Protein AF-A0AAW0RSM5-F1 (afdb_monomer_lite)

Secondary structure (DSSP, 8-state):
--HHHHHHHHHHHH---TTTHHHHHHHHHHHHHHHHHTS-SS-SBTTBSS--HHHHHHHHHHHHHHHHHHHHH---SS-PPSSSSSHHHHHHHHHHHHTT-HHHHHHPPPHHHHHHHHHHHHH--S----

pLDDT: mean 81.46, std 11.88, range [41.0, 95.5]

Foldseek 3Di:
DPPQLVVLLLCQLQDPDPVCLVVSLLSNLQVLLVQLVCADPAAQARPHDDHDPVLVVCLQVLVLCCLQCCVRRVQDPVNARPDDDCSRVSSVSNNVCLVVDPVSVVPDDDSVVSNVVSVVSNVPPDDPDD

InterPro domains:
  IPR010987 Glutathione S-transferase, C-terminal-like [PS50405] (1-128)
  IPR036282 Glutathione S-transferase, C-terminal domain superfamily [SSF47616] (5-118)
  IPR050983 Glutathione S-transferase Omega/HSP26 [PTHR43968] (3-122)

Sequence (130 aa):
INTDLLAAFYALLRNTDLARRPDLIARLQAQLGRLAQAADEHGPYFLGPMLSLVDVHLAPFALRLRTILHPRRGWPDPAAPGGGGGSSERWTRWLDALERDPHVKATMSADDLYADTADLLINNPAPVPL

Radius of gyration: 14.59 Å; chains: 1; bounding box: 33×32×39 Å

Organism: NCBI:txid1069075

Structure (mmCIF, N/CA/C/O backbone):
data_AF-A0AAW0RSM5-F1
#
_entry.id   AF-A0AAW0RSM5-F1
#
loop_
_atom_site.group_PDB
_atom_site.id
_atom_site.type_symbol
_atom_site.label_atom_id
_atom_site.label_alt_id
_atom_site.label_comp_id
_atom_site.label_asym_id
_atom_site.label_entity_id
_atom_site.label_seq_id
_atom_site.pdbx_PDB_ins_code
_atom_site.Cartn_x
_atom_site.Cartn_y
_atom_site.Cartn_z
_atom_site.occupancy
_atom_site.B_iso_or_equiv
_atom_site.auth_seq_id
_atom_site.auth_comp_id
_atom_site.auth_asym_id
_atom_site.auth_atom_id
_atom_site.pdbx_PDB_model_num
ATOM 1 N N . ILE A 1 1 ? -6.491 -11.655 -0.778 1.00 59.94 1 ILE A N 1
ATOM 2 C CA . ILE A 1 1 ? -5.718 -10.444 -1.168 1.00 59.94 1 ILE A CA 1
ATOM 3 C C . ILE A 1 1 ? -6.016 -10.146 -2.637 1.00 59.94 1 ILE A C 1
ATOM 5 O O . ILE A 1 1 ? -6.174 -11.097 -3.391 1.00 59.94 1 ILE A O 1
ATOM 9 N N . ASN A 1 2 ? -6.149 -8.876 -3.038 1.00 72.00 2 ASN A N 1
ATOM 10 C CA . ASN A 1 2 ? -6.436 -8.491 -4.429 1.00 72.00 2 ASN A CA 1
ATOM 11 C C . ASN A 1 2 ? -5.287 -8.936 -5.361 1.00 72.00 2 ASN A C 1
ATOM 13 O O . ASN A 1 2 ? -4.179 -8.401 -5.289 1.00 72.00 2 ASN A O 1
ATOM 17 N N . THR A 1 3 ? -5.551 -9.931 -6.212 1.00 77.69 3 THR A N 1
ATOM 18 C CA . THR A 1 3 ? -4.551 -10.565 -7.086 1.00 77.69 3 THR A CA 1
ATOM 19 C C . THR A 1 3 ? -4.041 -9.631 -8.177 1.00 77.69 3 THR A C 1
ATOM 21 O O . THR A 1 3 ? -2.863 -9.691 -8.520 1.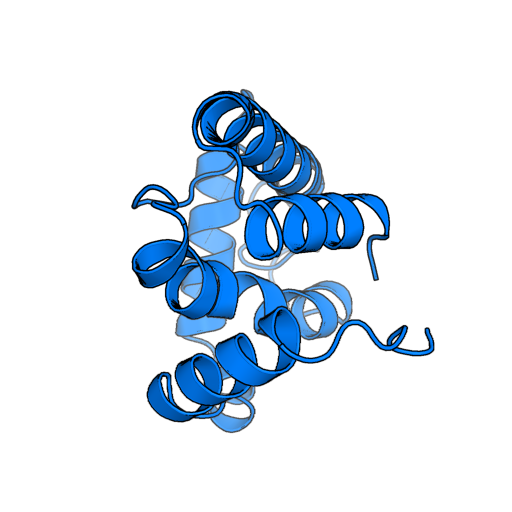00 77.69 3 THR A O 1
ATOM 24 N N . ASP A 1 4 ? -4.882 -8.725 -8.679 1.00 84.62 4 ASP A N 1
ATOM 25 C CA . ASP A 1 4 ? -4.503 -7.764 -9.721 1.00 84.62 4 ASP A CA 1
ATOM 26 C C . ASP A 1 4 ? -3.545 -6.700 -9.188 1.00 84.62 4 ASP A C 1
ATOM 28 O O . ASP A 1 4 ? -2.574 -6.335 -9.858 1.00 84.62 4 ASP A O 1
ATOM 32 N N . LEU A 1 5 ? -3.801 -6.221 -7.967 1.00 84.25 5 LEU A N 1
ATOM 33 C CA . LEU A 1 5 ? -2.930 -5.274 -7.278 1.00 84.25 5 LEU A CA 1
ATOM 34 C C . LEU A 1 5 ? -1.556 -5.895 -7.010 1.00 84.25 5 LEU A C 1
ATOM 36 O O . LEU A 1 5 ? -0.529 -5.277 -7.292 1.00 84.25 5 LEU A O 1
ATOM 40 N N . LEU A 1 6 ? -1.542 -7.139 -6.525 1.00 83.12 6 LEU A N 1
ATOM 41 C CA . LEU A 1 6 ? -0.313 -7.877 -6.254 1.00 83.12 6 LEU A CA 1
ATOM 42 C C . LEU A 1 6 ? 0.481 -8.153 -7.541 1.00 83.12 6 LEU A C 1
ATOM 44 O O . LEU A 1 6 ? 1.696 -7.959 -7.576 1.00 83.12 6 LEU A O 1
ATOM 48 N N . ALA A 1 7 ? -0.201 -8.541 -8.621 1.00 87.12 7 ALA A N 1
ATOM 49 C CA . ALA A 1 7 ? 0.422 -8.747 -9.924 1.00 87.12 7 ALA A CA 1
ATOM 50 C C . ALA A 1 7 ? 1.026 -7.448 -10.483 1.00 87.12 7 ALA A C 1
ATOM 52 O O . ALA A 1 7 ? 2.154 -7.461 -10.975 1.00 87.12 7 ALA A O 1
ATOM 53 N N . ALA A 1 8 ? 0.313 -6.320 -10.381 1.00 88.94 8 ALA A N 1
ATOM 54 C CA . ALA A 1 8 ? 0.826 -5.015 -10.801 1.00 88.94 8 ALA A CA 1
ATOM 55 C C . ALA A 1 8 ? 2.050 -4.586 -9.974 1.00 88.94 8 ALA A C 1
ATOM 57 O O . ALA A 1 8 ? 3.032 -4.098 -10.536 1.00 88.94 8 ALA A O 1
ATOM 58 N N . PHE A 1 9 ? 2.024 -4.830 -8.662 1.00 87.38 9 PHE A N 1
ATOM 59 C CA . PHE A 1 9 ? 3.144 -4.556 -7.767 1.00 87.38 9 PHE A CA 1
ATOM 60 C C . PHE A 1 9 ? 4.395 -5.350 -8.141 1.00 87.38 9 PHE A C 1
ATOM 62 O O . PHE A 1 9 ? 5.447 -4.755 -8.375 1.00 87.38 9 PHE A O 1
ATOM 69 N N . TYR A 1 10 ? 4.296 -6.678 -8.254 1.00 86.12 10 TYR A N 1
ATOM 70 C CA . TYR A 1 10 ? 5.456 -7.501 -8.603 1.00 86.12 10 TYR A CA 1
ATOM 71 C C . TYR A 1 10 ? 5.965 -7.222 -10.015 1.00 86.12 10 TYR A C 1
ATOM 73 O O . TYR A 1 10 ? 7.177 -7.256 -10.232 1.00 86.12 10 TYR A O 1
ATOM 81 N N . ALA A 1 11 ? 5.071 -6.904 -10.957 1.00 89.25 11 ALA A N 1
ATOM 82 C CA . ALA A 1 11 ? 5.467 -6.498 -12.298 1.00 89.25 11 ALA A CA 1
ATOM 83 C C . ALA A 1 11 ? 6.349 -5.241 -12.260 1.00 89.25 11 ALA A C 1
ATOM 85 O O . ALA A 1 11 ? 7.401 -5.233 -12.891 1.00 89.25 11 ALA A O 1
ATOM 86 N N . LEU A 1 12 ? 5.980 -4.215 -11.483 1.00 89.12 12 LEU A N 1
ATOM 87 C CA . LEU A 1 12 ? 6.803 -3.012 -11.319 1.00 89.12 12 LEU A CA 1
ATOM 88 C C . LEU A 1 12 ? 8.092 -3.287 -10.528 1.00 89.12 12 LEU A C 1
ATOM 90 O O . LEU A 1 12 ? 9.169 -2.839 -10.925 1.00 89.12 12 LEU A O 1
ATOM 94 N N . LEU A 1 13 ? 8.003 -4.041 -9.430 1.00 86.56 13 LEU A N 1
ATOM 95 C CA . LEU A 1 13 ? 9.141 -4.348 -8.560 1.00 86.56 13 LEU A CA 1
ATOM 96 C C . LEU A 1 13 ? 10.247 -5.104 -9.311 1.00 86.56 13 LEU A C 1
ATOM 98 O O . LEU A 1 13 ? 11.428 -4.779 -9.179 1.00 86.56 13 LEU A O 1
ATOM 102 N N . ARG A 1 14 ? 9.879 -6.089 -10.134 1.00 86.06 14 ARG A N 1
ATOM 103 C CA . ARG A 1 14 ? 10.828 -6.951 -10.859 1.00 86.06 14 ARG A CA 1
ATOM 104 C C . ARG A 1 14 ? 11.246 -6.399 -12.224 1.00 86.06 14 ARG A C 1
ATOM 106 O O . ARG A 1 14 ? 12.119 -6.972 -12.866 1.00 86.06 14 ARG A O 1
ATOM 113 N N . ASN A 1 15 ? 10.654 -5.294 -12.674 1.00 87.12 15 ASN A N 1
ATOM 114 C CA . ASN A 1 15 ? 10.963 -4.720 -13.977 1.00 87.12 15 ASN A CA 1
ATOM 115 C C . ASN A 1 15 ? 12.361 -4.079 -14.024 1.00 87.12 15 ASN A C 1
ATOM 117 O O . ASN A 1 15 ? 12.674 -3.181 -13.238 1.00 87.12 15 ASN A O 1
ATOM 121 N N . THR A 1 16 ? 13.163 -4.495 -15.003 1.00 85.25 16 THR A N 1
ATOM 122 C CA . THR A 1 16 ? 14.479 -3.923 -15.330 1.00 85.25 16 THR A CA 1
ATOM 123 C C . THR A 1 16 ? 14.440 -3.012 -16.561 1.00 85.25 16 THR A C 1
ATOM 125 O O . THR A 1 16 ? 15.351 -2.210 -16.750 1.00 85.25 16 THR A O 1
ATOM 128 N N . ASP A 1 17 ? 13.375 -3.079 -17.366 1.00 88.94 17 ASP A N 1
ATOM 129 C CA . ASP A 1 17 ? 13.219 -2.306 -18.598 1.00 88.94 17 ASP A CA 1
ATOM 130 C C . ASP A 1 17 ? 12.711 -0.883 -18.306 1.00 88.94 17 ASP A C 1
ATOM 132 O O . ASP A 1 17 ? 11.572 -0.673 -17.873 1.00 88.94 17 ASP A O 1
ATOM 136 N N . LEU A 1 18 ? 13.562 0.117 -18.545 1.00 86.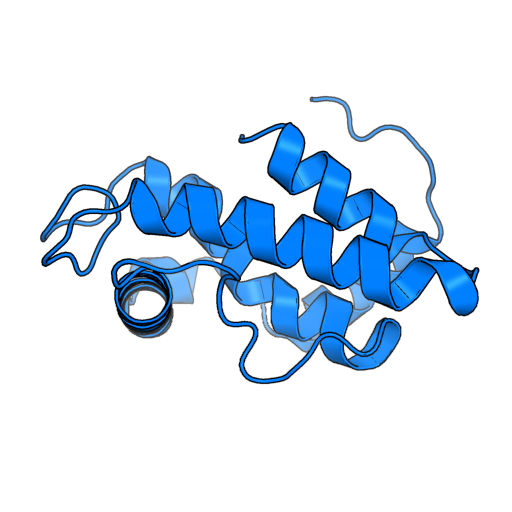94 18 LEU A N 1
ATOM 137 C CA . LEU A 1 18 ? 13.237 1.528 -18.326 1.00 86.94 18 LEU A CA 1
ATOM 138 C C . LEU A 1 18 ? 12.084 2.019 -19.204 1.00 86.94 18 LEU A C 1
ATOM 140 O O . LEU A 1 18 ? 11.295 2.838 -18.735 1.00 86.94 18 LEU A O 1
ATOM 144 N N . ALA A 1 19 ? 11.948 1.504 -20.428 1.00 90.75 19 ALA A N 1
ATOM 145 C CA . ALA A 1 19 ? 10.911 1.942 -21.359 1.00 90.75 19 ALA A CA 1
ATOM 146 C C . ALA A 1 19 ? 9.511 1.527 -20.888 1.00 90.75 19 ALA A C 1
ATOM 148 O O . ALA A 1 19 ? 8.551 2.269 -21.062 1.00 90.75 19 ALA A O 1
ATOM 149 N N . ARG A 1 20 ? 9.400 0.369 -20.224 1.00 90.56 20 ARG A N 1
ATOM 150 C CA . ARG A 1 20 ? 8.128 -0.169 -19.705 1.00 90.56 20 ARG A CA 1
ATOM 151 C C . ARG A 1 20 ? 7.743 0.367 -18.329 1.00 90.56 20 ARG A C 1
ATOM 153 O O . ARG A 1 20 ? 6.627 0.139 -17.863 1.00 90.56 20 ARG A O 1
ATOM 160 N N . ARG A 1 21 ? 8.664 1.043 -17.639 1.00 88.69 21 ARG A N 1
ATOM 161 C CA . ARG A 1 21 ? 8.463 1.511 -16.262 1.00 88.69 21 ARG A CA 1
ATOM 162 C C . ARG A 1 21 ? 7.274 2.476 -16.115 1.00 88.69 21 ARG A C 1
ATOM 164 O O . ARG A 1 21 ? 6.495 2.240 -15.192 1.00 88.69 21 ARG A O 1
ATOM 171 N N . PRO A 1 22 ? 7.083 3.499 -16.974 1.00 89.94 22 PRO A N 1
ATOM 172 C CA . PRO A 1 22 ? 5.947 4.417 -16.849 1.00 89.94 22 PRO A CA 1
ATOM 173 C C . PRO A 1 22 ? 4.596 3.696 -16.926 1.00 89.94 22 PRO A C 1
ATOM 175 O O . PRO A 1 22 ? 3.729 3.929 -16.087 1.00 89.94 22 PRO A O 1
ATOM 178 N N . ASP A 1 23 ? 4.452 2.745 -17.852 1.00 91.75 23 ASP A N 1
ATOM 179 C CA . ASP A 1 23 ? 3.218 1.968 -18.018 1.00 91.75 23 ASP A CA 1
ATOM 180 C C . ASP A 1 23 ? 2.919 1.086 -16.800 1.00 91.75 23 ASP A C 1
ATOM 182 O O . ASP A 1 23 ? 1.770 0.944 -16.378 1.00 91.75 23 ASP A O 1
ATOM 186 N N . LEU A 1 24 ? 3.955 0.492 -16.200 1.00 91.62 24 LEU A N 1
ATOM 187 C CA . LEU A 1 24 ? 3.815 -0.321 -14.991 1.00 91.62 24 LEU A CA 1
ATOM 188 C C . LEU A 1 24 ? 3.448 0.524 -13.767 1.00 91.62 24 LEU A C 1
ATOM 190 O O . LEU A 1 24 ? 2.633 0.083 -12.953 1.00 91.62 24 LEU A O 1
ATOM 194 N N . ILE A 1 25 ? 3.999 1.738 -13.660 1.00 89.50 25 ILE A N 1
ATOM 195 C CA . ILE A 1 25 ? 3.600 2.712 -12.638 1.00 89.50 25 ILE A CA 1
ATOM 196 C C . ILE A 1 25 ? 2.124 3.072 -12.820 1.00 89.50 25 ILE A C 1
ATOM 198 O O . ILE A 1 25 ? 1.345 2.914 -11.879 1.00 89.50 25 ILE A O 1
ATOM 202 N N . ALA A 1 26 ? 1.717 3.454 -14.034 1.00 89.81 26 ALA A N 1
ATOM 203 C CA . ALA A 1 26 ? 0.334 3.807 -14.344 1.00 89.81 26 ALA A CA 1
ATOM 204 C C . ALA A 1 26 ? -0.635 2.647 -14.059 1.00 89.81 26 ALA A C 1
ATOM 206 O O . ALA A 1 26 ? -1.705 2.844 -13.480 1.00 89.81 26 ALA A O 1
ATOM 207 N N . ARG A 1 27 ? -0.243 1.409 -14.391 1.00 90.81 27 ARG A N 1
ATOM 208 C CA . ARG A 1 27 ? -1.027 0.207 -14.082 1.00 90.81 27 ARG A CA 1
ATOM 209 C C . ARG A 1 27 ? -1.217 0.029 -12.579 1.00 90.81 27 ARG A C 1
ATOM 211 O O . ARG A 1 27 ? -2.338 -0.251 -12.156 1.00 90.81 27 ARG A O 1
ATOM 218 N N . LEU A 1 28 ? -0.158 0.168 -11.780 1.00 89.62 28 LEU A N 1
ATOM 219 C CA . LEU A 1 28 ? -0.253 0.043 -10.324 1.00 89.62 28 LEU A CA 1
ATOM 220 C C . LEU A 1 28 ? -1.107 1.171 -9.730 1.00 89.62 28 LEU A C 1
ATOM 222 O O . LEU A 1 28 ? -2.002 0.893 -8.936 1.00 89.62 28 LEU A O 1
ATOM 226 N N . GLN A 1 29 ? -0.918 2.413 -10.181 1.00 89.38 29 GLN A N 1
ATOM 227 C CA . GLN A 1 29 ? -1.747 3.553 -9.779 1.00 89.38 29 GLN A CA 1
ATOM 228 C C . GLN A 1 29 ? -3.230 3.332 -10.096 1.00 89.38 29 GLN A C 1
ATOM 230 O O . GLN A 1 29 ? -4.074 3.636 -9.258 1.00 89.38 29 GLN A O 1
ATOM 235 N N . ALA A 1 30 ? -3.562 2.752 -11.252 1.00 89.69 30 ALA A N 1
ATOM 236 C CA . ALA A 1 30 ? -4.940 2.409 -11.596 1.00 89.69 30 ALA A CA 1
ATOM 237 C C . ALA A 1 30 ? -5.518 1.312 -10.683 1.00 89.69 30 ALA A C 1
ATOM 239 O O . ALA A 1 30 ? -6.681 1.395 -10.291 1.00 89.69 30 ALA A O 1
ATOM 240 N N . GLN A 1 31 ? -4.725 0.300 -10.297 1.00 89.19 31 GLN A N 1
ATOM 241 C CA . GLN A 1 31 ? -5.167 -0.709 -9.320 1.00 89.19 31 GLN A CA 1
ATOM 242 C C . GLN A 1 31 ? -5.470 -0.088 -7.957 1.00 89.19 31 GLN A C 1
ATOM 244 O O . GLN A 1 31 ? -6.512 -0.382 -7.370 1.00 89.19 31 GLN A O 1
ATOM 249 N N . LEU A 1 32 ? -4.589 0.795 -7.483 1.00 87.75 32 LEU A N 1
ATOM 250 C CA . LEU A 1 32 ? -4.803 1.561 -6.256 1.00 87.75 32 LEU A CA 1
ATOM 251 C C . LEU A 1 32 ? -6.032 2.467 -6.378 1.00 87.75 32 LEU A C 1
ATOM 253 O O . LEU A 1 32 ? -6.796 2.581 -5.428 1.00 87.75 32 LEU A O 1
ATOM 257 N N . GLY A 1 33 ? -6.272 3.044 -7.560 1.00 88.50 33 GLY A N 1
ATOM 258 C CA . GLY A 1 33 ? -7.456 3.847 -7.868 1.00 88.50 33 GLY A CA 1
ATOM 259 C C . GLY A 1 33 ? -8.747 3.079 -7.665 1.00 88.50 33 GLY A C 1
ATOM 260 O O . GLY A 1 33 ? -9.618 3.516 -6.919 1.00 88.50 33 GLY A O 1
ATOM 261 N N . ARG A 1 34 ? -8.843 1.890 -8.268 1.00 88.94 34 ARG A N 1
ATOM 262 C CA . ARG A 1 34 ? -10.007 1.005 -8.111 1.00 88.94 34 ARG A CA 1
ATOM 263 C C . ARG A 1 34 ? -10.219 0.595 -6.658 1.00 88.94 34 ARG A C 1
ATOM 265 O O . ARG A 1 34 ? -11.352 0.561 -6.192 1.00 88.94 34 ARG A O 1
ATOM 272 N N . LEU A 1 35 ? -9.130 0.313 -5.944 1.00 87.81 35 LEU A N 1
ATOM 273 C CA . LEU A 1 35 ? -9.184 -0.019 -4.526 1.00 87.81 35 LEU A CA 1
ATOM 274 C C . LEU A 1 35 ? -9.701 1.164 -3.691 1.00 87.81 35 LEU A C 1
ATOM 276 O O . LEU A 1 35 ? -10.598 0.987 -2.878 1.00 87.81 35 LEU A O 1
ATOM 280 N N . ALA A 1 36 ? -9.187 2.370 -3.929 1.00 89.19 36 ALA A N 1
ATOM 281 C CA . ALA A 1 36 ? -9.586 3.576 -3.211 1.00 89.19 36 ALA A CA 1
ATOM 282 C C . ALA A 1 36 ? -11.020 4.028 -3.536 1.00 89.19 36 ALA A C 1
ATOM 284 O O . ALA A 1 36 ? -11.711 4.547 -2.666 1.00 89.19 36 ALA A O 1
ATOM 285 N N . GLN A 1 37 ? -11.496 3.814 -4.766 1.00 89.56 37 GLN A N 1
ATOM 286 C CA . GLN A 1 37 ? -12.897 4.066 -5.128 1.00 89.56 37 GLN A CA 1
ATOM 287 C C . GLN A 1 37 ? -13.868 3.122 -4.411 1.00 89.56 37 GLN A C 1
ATOM 289 O O . GLN A 1 37 ? -15.001 3.513 -4.143 1.00 89.56 37 GLN A O 1
ATOM 294 N N . ALA A 1 38 ? -13.431 1.899 -4.102 1.00 89.25 38 ALA A N 1
ATOM 295 C CA . ALA A 1 38 ? -14.223 0.935 -3.346 1.00 89.25 38 ALA A CA 1
ATOM 296 C 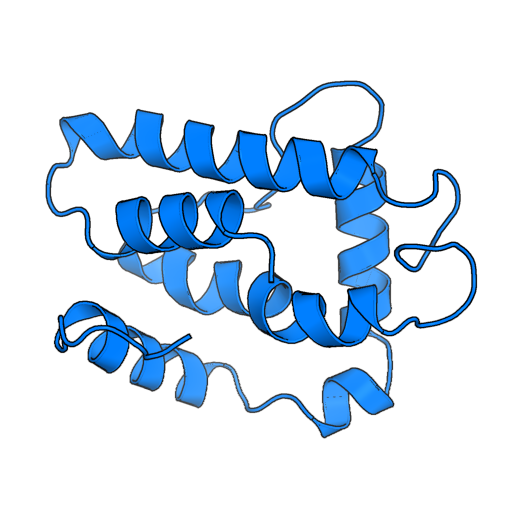C . ALA A 1 38 ? -14.262 1.230 -1.835 1.00 89.25 38 ALA A C 1
ATOM 298 O O . ALA A 1 38 ? -15.096 0.653 -1.141 1.00 89.25 38 ALA A O 1
ATOM 299 N N . ALA A 1 39 ? -13.381 2.102 -1.334 1.00 90.38 39 ALA A N 1
ATOM 300 C CA . ALA A 1 39 ? -13.413 2.549 0.052 1.00 90.38 39 ALA A CA 1
ATOM 301 C C . ALA A 1 39 ? -14.578 3.520 0.295 1.00 90.38 39 ALA A C 1
ATOM 303 O O . ALA A 1 39 ? -14.996 4.256 -0.612 1.00 90.38 39 ALA A O 1
ATOM 304 N N . ASP A 1 40 ? -15.059 3.531 1.540 1.00 93.06 40 ASP A N 1
ATOM 305 C CA . ASP A 1 40 ? -16.109 4.436 1.995 1.00 93.06 40 ASP A CA 1
ATOM 306 C C . ASP A 1 40 ? -15.788 5.899 1.655 1.00 93.06 40 ASP A C 1
ATOM 308 O O . ASP A 1 40 ? -14.651 6.369 1.754 1.00 93.06 40 ASP A O 1
ATOM 312 N N . GLU A 1 41 ? -16.814 6.629 1.228 1.00 92.00 41 GLU A N 1
ATOM 313 C CA . GLU A 1 41 ? -16.669 8.012 0.785 1.00 92.00 41 GLU A CA 1
ATOM 314 C C . GLU A 1 41 ? -16.228 8.956 1.911 1.00 92.00 41 GLU A C 1
ATOM 316 O O . GLU A 1 41 ? -15.469 9.899 1.665 1.00 92.00 41 GLU A O 1
ATOM 321 N N . HIS A 1 42 ? -16.643 8.675 3.146 1.00 91.69 42 HIS A N 1
ATOM 322 C CA . HIS A 1 42 ? -16.366 9.484 4.330 1.00 91.69 42 HIS A CA 1
ATOM 323 C C . HIS A 1 42 ? -15.255 8.863 5.191 1.00 91.69 42 HIS A C 1
ATOM 325 O O . HIS A 1 42 ? -14.430 9.590 5.749 1.00 91.69 42 HIS A O 1
ATOM 331 N N . GLY A 1 43 ? -15.133 7.537 5.198 1.00 90.94 43 GLY A N 1
ATOM 332 C CA . GLY A 1 43 ? -14.067 6.802 5.869 1.00 90.94 43 GLY A CA 1
ATOM 333 C C . GLY A 1 43 ? -14.041 7.043 7.391 1.00 90.94 43 GLY A C 1
ATOM 334 O O . GLY A 1 43 ? -15.095 7.230 8.002 1.00 90.94 43 GLY A O 1
ATOM 335 N N . PR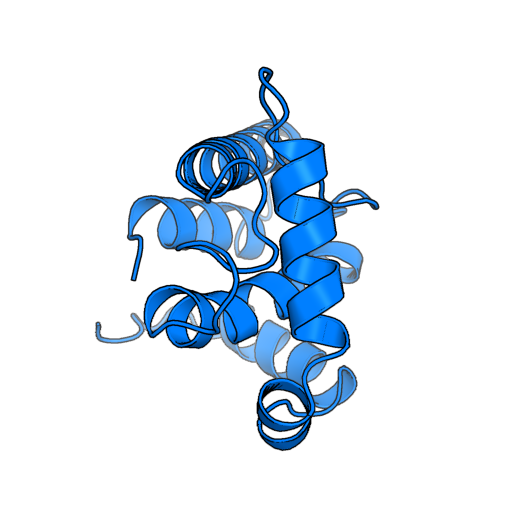O A 1 44 ? -12.858 7.021 8.033 1.00 93.75 44 PRO A N 1
ATOM 336 C CA . PRO A 1 44 ? -11.534 7.023 7.416 1.00 93.75 44 PRO A CA 1
ATOM 337 C C . PRO A 1 44 ? -11.013 5.628 7.030 1.00 93.75 44 PRO A C 1
ATOM 339 O O . PRO A 1 44 ? -10.002 5.537 6.343 1.00 93.75 44 PRO A O 1
ATOM 342 N N . TYR A 1 45 ? -11.689 4.554 7.440 1.00 94.69 45 TYR A N 1
ATOM 343 C CA . TYR A 1 45 ? -11.338 3.173 7.108 1.00 94.69 45 TYR A CA 1
ATOM 344 C C . TYR A 1 45 ? -12.147 2.650 5.919 1.00 94.69 45 TYR A C 1
ATOM 346 O O . TYR A 1 45 ? -13.106 3.279 5.469 1.00 94.69 45 TYR A O 1
ATOM 354 N N . PHE A 1 46 ? -11.765 1.484 5.397 1.00 92.50 46 PHE A N 1
ATOM 355 C CA . PHE A 1 46 ? -12.285 0.966 4.131 1.00 92.50 46 PHE A CA 1
ATOM 356 C C . PHE A 1 46 ? -13.814 0.814 4.103 1.00 92.50 46 PHE A C 1
ATOM 358 O O . PHE A 1 46 ? -14.434 1.039 3.067 1.00 92.50 46 PHE A O 1
ATOM 365 N N . LEU A 1 47 ? -14.417 0.457 5.243 1.00 94.50 47 LEU A N 1
ATOM 366 C CA . LEU A 1 47 ? -15.865 0.272 5.413 1.00 94.50 47 LEU A CA 1
ATOM 367 C C . LEU A 1 47 ? -16.515 1.369 6.283 1.00 94.50 47 LEU A C 1
ATOM 369 O O . LEU A 1 47 ? -17.589 1.151 6.841 1.00 94.50 47 LEU A O 1
ATOM 373 N N . GLY A 1 48 ? -15.860 2.527 6.433 1.00 94.00 48 GLY A N 1
ATOM 374 C CA . GLY A 1 48 ? -16.382 3.682 7.167 1.00 94.00 48 GLY A CA 1
ATOM 375 C C . GLY A 1 48 ? -15.584 4.001 8.440 1.00 94.00 48 GLY A C 1
ATOM 376 O O . GLY A 1 48 ? -14.357 4.080 8.384 1.00 94.00 48 GLY A O 1
ATOM 377 N N . PRO A 1 49 ? -16.232 4.222 9.599 1.00 95.50 49 PRO A N 1
ATOM 378 C CA . PRO A 1 49 ? -15.578 4.835 10.757 1.00 95.50 49 PRO A CA 1
ATOM 379 C C . PRO A 1 49 ? -14.685 3.890 11.573 1.00 95.50 49 PRO A C 1
ATOM 381 O O . PRO A 1 49 ? -13.902 4.359 12.398 1.00 95.50 49 PRO A O 1
ATOM 384 N N . MET A 1 50 ? -14.797 2.572 11.383 1.00 94.06 50 MET A N 1
ATOM 385 C CA . MET A 1 50 ? -14.101 1.567 12.194 1.00 94.06 50 MET A CA 1
ATOM 386 C C . MET A 1 50 ? -13.123 0.736 11.367 1.00 94.06 50 MET A C 1
ATOM 388 O O . MET A 1 50 ? -13.429 0.361 10.236 1.00 94.06 50 MET A O 1
ATOM 392 N N . LEU A 1 51 ? -11.979 0.401 11.974 1.00 92.44 51 LEU A N 1
ATOM 393 C CA . LEU A 1 51 ? -11.001 -0.510 11.391 1.00 92.44 51 LEU A CA 1
ATOM 394 C C . LEU A 1 51 ? -11.668 -1.861 11.104 1.00 92.44 51 LEU A C 1
ATOM 396 O O . LEU A 1 51 ? -12.303 -2.456 11.977 1.00 92.44 51 LEU A O 1
ATOM 400 N N . SER A 1 52 ? -11.510 -2.350 9.881 1.00 93.31 52 SER A N 1
ATOM 401 C CA . SER A 1 52 ? -12.084 -3.604 9.411 1.00 93.31 52 SER A CA 1
ATOM 402 C C . SER A 1 52 ? -11.000 -4.597 8.998 1.00 93.31 52 SER A C 1
ATOM 404 O O . SER A 1 52 ? -9.820 -4.271 8.863 1.00 93.31 52 SER A O 1
ATOM 406 N N . LEU A 1 53 ? -11.408 -5.838 8.733 1.00 91.12 53 LEU A N 1
ATOM 407 C CA . LEU A 1 53 ? -10.494 -6.868 8.244 1.00 91.12 53 LEU A CA 1
ATOM 408 C C . LEU A 1 53 ? -9.852 -6.487 6.894 1.00 91.12 53 LEU A C 1
ATOM 410 O O . LEU A 1 53 ? -8.717 -6.875 6.617 1.00 91.12 53 LEU A O 1
ATOM 414 N N . VAL A 1 54 ? -10.549 -5.698 6.069 1.00 90.75 54 VAL A N 1
ATOM 415 C CA . VAL A 1 54 ? -10.014 -5.199 4.794 1.00 90.75 54 VAL A CA 1
ATOM 416 C C . VAL A 1 54 ? -8.816 -4.283 5.039 1.00 90.75 54 VAL A C 1
ATOM 418 O O . VAL A 1 54 ? -7.779 -4.447 4.397 1.00 90.75 54 VAL A O 1
ATOM 421 N N . ASP A 1 55 ? -8.924 -3.386 6.021 1.00 91.81 55 ASP A N 1
ATOM 422 C CA . ASP A 1 55 ? -7.836 -2.502 6.437 1.00 91.81 55 ASP A CA 1
ATOM 423 C C . ASP A 1 55 ? -6.636 -3.307 6.931 1.00 91.81 55 ASP A C 1
ATOM 425 O O . ASP A 1 55 ? -5.522 -3.099 6.463 1.00 91.81 55 ASP A O 1
ATOM 429 N N . VAL A 1 56 ? -6.869 -4.291 7.805 1.00 90.12 56 VAL A N 1
ATOM 430 C CA . VAL A 1 56 ? -5.810 -5.141 8.375 1.00 90.12 56 VAL A CA 1
ATOM 431 C C . VAL A 1 56 ? -5.036 -5.895 7.289 1.00 90.12 56 VAL A C 1
ATOM 433 O O . VAL A 1 56 ? -3.812 -5.996 7.359 1.00 90.12 56 VAL A O 1
ATOM 436 N N . HIS A 1 57 ? -5.715 -6.405 6.258 1.00 86.12 57 HIS A N 1
ATOM 437 C CA . HIS A 1 57 ? -5.043 -7.106 5.161 1.00 86.12 57 HIS A CA 1
ATOM 438 C C . HIS A 1 57 ? -4.275 -6.178 4.215 1.00 86.12 57 HIS A C 1
ATOM 440 O O . HIS A 1 57 ? -3.283 -6.605 3.621 1.00 86.12 57 HIS A O 1
ATOM 446 N N . LEU A 1 58 ? -4.736 -4.941 4.031 1.00 86.31 58 LEU A N 1
ATOM 447 C CA . LEU A 1 58 ? -4.174 -4.022 3.041 1.00 86.31 58 LEU A CA 1
ATOM 448 C C . LEU A 1 58 ? -3.135 -3.064 3.625 1.00 86.31 58 LEU A C 1
ATOM 450 O O . LEU A 1 58 ? -2.184 -2.722 2.922 1.00 86.31 58 LEU A O 1
ATOM 454 N N . ALA A 1 59 ? -3.273 -2.661 4.888 1.00 87.50 59 ALA A N 1
ATOM 455 C CA . ALA A 1 59 ? -2.394 -1.700 5.549 1.00 87.50 59 ALA A CA 1
ATOM 456 C C . ALA A 1 59 ? -0.907 -2.073 5.455 1.00 87.50 59 ALA A C 1
ATOM 458 O O . ALA A 1 59 ? -0.114 -1.228 5.031 1.00 87.50 59 ALA A O 1
ATOM 459 N N . PRO A 1 60 ? -0.494 -3.331 5.723 1.00 83.75 60 PRO A N 1
ATOM 460 C CA . PRO A 1 60 ? 0.915 -3.688 5.658 1.00 83.75 60 PRO A CA 1
ATOM 461 C C . PRO A 1 60 ? 1.480 -3.557 4.236 1.00 83.75 60 PRO A C 1
ATOM 463 O O . PRO A 1 60 ? 2.659 -3.267 4.058 1.00 83.75 60 PRO A O 1
ATOM 466 N N . PHE A 1 61 ? 0.662 -3.782 3.207 1.00 81.88 61 PHE A N 1
ATOM 467 C CA . PHE A 1 61 ? 1.072 -3.603 1.816 1.00 81.88 61 PHE A CA 1
ATOM 468 C C . PHE A 1 61 ? 1.134 -2.118 1.445 1.00 81.88 61 PHE A C 1
ATOM 470 O O . PHE A 1 61 ? 2.159 -1.652 0.952 1.00 81.88 61 PHE A O 1
ATOM 477 N N . ALA A 1 62 ? 0.069 -1.366 1.725 1.00 83.69 62 ALA A N 1
ATOM 478 C CA . ALA A 1 62 ? -0.063 0.030 1.329 1.00 83.69 62 ALA A CA 1
ATOM 479 C C . ALA A 1 62 ? 1.001 0.935 1.967 1.00 83.69 62 ALA A C 1
ATOM 481 O O . ALA A 1 62 ? 1.623 1.730 1.264 1.00 83.69 62 ALA A O 1
ATOM 482 N N . LEU A 1 63 ? 1.280 0.748 3.260 1.00 83.94 63 LEU A N 1
ATOM 483 C CA . LEU A 1 63 ? 2.299 1.514 3.985 1.00 83.94 63 LEU A CA 1
ATOM 484 C C . LEU A 1 63 ? 3.722 1.238 3.472 1.00 83.94 63 LEU A C 1
ATOM 486 O O . LEU A 1 63 ? 4.583 2.111 3.533 1.00 83.94 63 LEU A O 1
ATOM 490 N N . ARG A 1 64 ? 3.978 0.043 2.922 1.00 80.50 64 ARG A N 1
ATOM 491 C CA . ARG A 1 64 ? 5.304 -0.356 2.418 1.00 80.50 64 ARG A CA 1
ATOM 492 C C . ARG A 1 64 ? 5.549 0.004 0.962 1.00 80.50 64 ARG A C 1
ATOM 494 O O . ARG A 1 64 ? 6.700 -0.030 0.533 1.00 80.50 64 ARG A O 1
ATOM 501 N N . LEU A 1 65 ? 4.513 0.351 0.195 1.00 79.31 65 LEU A N 1
ATOM 502 C CA . LEU A 1 65 ? 4.670 0.724 -1.216 1.00 79.31 65 LEU A CA 1
ATOM 503 C C . LEU A 1 65 ? 5.715 1.830 -1.388 1.00 79.31 65 LEU A C 1
ATOM 505 O O . LEU A 1 65 ? 6.587 1.705 -2.249 1.00 79.31 65 LEU A O 1
ATOM 509 N N . ARG A 1 66 ? 5.677 2.860 -0.529 1.00 70.75 66 ARG A N 1
ATOM 510 C CA . ARG A 1 66 ? 6.661 3.953 -0.540 1.00 70.75 66 ARG A CA 1
ATOM 511 C C . ARG A 1 66 ? 8.070 3.439 -0.243 1.00 70.75 66 ARG A C 1
ATOM 513 O O . ARG A 1 66 ? 8.974 3.656 -1.042 1.00 70.75 66 ARG A O 1
ATOM 520 N N . THR A 1 67 ? 8.239 2.680 0.837 1.00 71.44 67 THR A N 1
ATOM 521 C CA . THR A 1 67 ? 9.548 2.225 1.324 1.00 71.44 67 THR A CA 1
ATOM 522 C C . THR A 1 67 ? 10.211 1.256 0.339 1.00 71.44 67 THR A C 1
ATOM 524 O O . THR A 1 67 ? 11.423 1.287 0.133 1.00 71.44 67 THR A O 1
ATOM 527 N N . ILE A 1 68 ? 9.414 0.424 -0.336 1.00 77.94 68 ILE A N 1
ATOM 528 C CA . ILE A 1 68 ? 9.909 -0.584 -1.274 1.00 77.94 68 ILE A CA 1
ATOM 529 C C . ILE A 1 68 ? 10.175 0.014 -2.663 1.00 77.94 68 ILE A C 1
ATOM 531 O O . ILE A 1 68 ? 11.232 -0.240 -3.247 1.00 77.94 68 ILE A O 1
ATOM 535 N N . LEU A 1 69 ? 9.232 0.785 -3.218 1.00 78.00 69 LEU A N 1
ATOM 536 C CA . LEU A 1 69 ? 9.271 1.187 -4.627 1.00 78.00 69 LEU A CA 1
ATOM 537 C C . LEU A 1 69 ? 9.914 2.558 -4.869 1.00 78.00 69 LEU A C 1
ATOM 539 O O . LEU A 1 69 ? 10.523 2.730 -5.929 1.00 78.00 69 LEU A O 1
ATOM 543 N N . HIS A 1 70 ? 9.817 3.518 -3.938 1.00 73.44 70 HIS A N 1
ATOM 544 C CA . HIS A 1 70 ? 10.362 4.870 -4.143 1.00 73.44 70 HIS A CA 1
ATOM 545 C C . HIS A 1 70 ? 11.884 4.841 -4.373 1.00 73.44 70 HIS A C 1
ATOM 547 O O . HIS A 1 70 ? 12.322 5.301 -5.430 1.00 73.44 70 HIS A O 1
ATOM 553 N N . PRO A 1 71 ? 12.704 4.190 -3.518 1.00 70.06 71 PRO A N 1
ATOM 554 C CA . PRO A 1 71 ? 14.156 4.167 -3.717 1.00 70.06 71 PRO A CA 1
ATOM 555 C C . PRO A 1 71 ? 14.588 3.331 -4.929 1.00 70.06 71 PRO A C 1
ATOM 557 O O . PRO A 1 71 ? 15.626 3.586 -5.531 1.00 70.06 71 PRO A O 1
ATOM 560 N N . ARG A 1 72 ? 13.809 2.299 -5.285 1.00 71.56 72 ARG A N 1
ATOM 561 C CA . ARG A 1 72 ? 14.250 1.244 -6.214 1.00 71.56 72 ARG A CA 1
ATOM 562 C C . ARG A 1 72 ? 13.701 1.391 -7.628 1.00 71.56 72 ARG A C 1
ATOM 564 O O . ARG A 1 72 ? 14.315 0.890 -8.571 1.00 71.56 72 ARG A O 1
ATOM 571 N N . ARG A 1 73 ? 12.527 2.002 -7.801 1.00 79.69 73 ARG A N 1
ATOM 572 C CA . ARG A 1 73 ? 11.783 2.001 -9.074 1.00 79.69 73 ARG A CA 1
ATOM 573 C C . ARG A 1 73 ? 11.208 3.362 -9.466 1.00 79.69 73 ARG A C 1
ATOM 575 O O . ARG A 1 73 ? 10.477 3.418 -10.449 1.00 79.69 73 ARG A O 1
ATOM 582 N N . GLY A 1 74 ? 11.574 4.444 -8.772 1.00 74.31 74 GLY A N 1
ATOM 583 C CA . GLY A 1 74 ? 11.117 5.798 -9.110 1.00 74.31 74 GLY A CA 1
ATOM 584 C C . GLY A 1 74 ? 9.608 5.964 -8.942 1.00 74.31 74 GLY A C 1
ATOM 585 O O . GLY A 1 74 ? 8.968 6.662 -9.723 1.00 74.31 74 GLY A O 1
ATOM 586 N N . TRP A 1 75 ? 9.037 5.249 -7.971 1.00 80.38 75 TRP A N 1
ATOM 587 C CA . TRP A 1 75 ? 7.634 5.393 -7.611 1.00 80.38 75 TRP A CA 1
ATOM 588 C C . TRP A 1 75 ? 7.376 6.824 -7.120 1.00 80.38 75 TRP A C 1
ATOM 590 O O . TRP A 1 75 ? 8.131 7.283 -6.263 1.00 80.38 75 TRP A O 1
ATOM 600 N N . PRO A 1 76 ? 6.377 7.536 -7.670 1.00 69.94 76 PRO A N 1
ATOM 601 C CA . PRO A 1 76 ? 6.192 8.955 -7.400 1.00 69.94 76 PRO A CA 1
ATOM 602 C C . PRO A 1 76 ? 5.708 9.203 -5.969 1.00 69.94 76 PRO A C 1
ATOM 604 O O . PRO A 1 76 ? 4.915 8.431 -5.428 1.00 69.94 76 PRO A O 1
ATOM 607 N N . ASP A 1 77 ? 6.162 10.311 -5.391 1.00 61.62 77 ASP A N 1
ATOM 608 C CA . ASP A 1 77 ? 5.647 10.878 -4.146 1.00 61.62 77 ASP A CA 1
ATOM 609 C C . ASP A 1 77 ? 4.792 12.126 -4.471 1.00 61.62 77 ASP A C 1
ATOM 611 O O . ASP A 1 77 ? 5.275 12.994 -5.206 1.00 61.62 77 ASP A O 1
ATOM 615 N N . PRO A 1 78 ? 3.533 12.241 -3.997 1.00 59.12 78 PRO A N 1
ATOM 616 C CA . PRO A 1 78 ? 2.748 11.225 -3.302 1.00 59.12 78 PRO A CA 1
ATOM 617 C C . PRO A 1 78 ? 2.304 10.115 -4.254 1.00 59.12 78 PRO A C 1
ATOM 619 O O . PRO A 1 78 ? 1.873 10.360 -5.381 1.00 59.12 78 PRO A O 1
ATOM 622 N N . ALA A 1 79 ? 2.353 8.884 -3.750 1.00 62.31 79 ALA A N 1
ATOM 623 C CA . ALA A 1 79 ? 1.935 7.630 -4.380 1.00 62.31 79 ALA A CA 1
ATOM 624 C C . ALA A 1 79 ? 0.416 7.540 -4.642 1.00 62.31 79 ALA A C 1
ATOM 626 O O . ALA A 1 79 ? -0.197 6.489 -4.440 1.00 62.31 79 ALA A O 1
ATOM 627 N N . ALA A 1 80 ? -0.212 8.659 -4.996 1.00 66.69 80 ALA A N 1
ATOM 628 C CA . ALA A 1 80 ? -1.646 8.798 -5.081 1.00 66.69 80 ALA A CA 1
ATOM 629 C C . ALA A 1 80 ? -2.226 7.800 -6.100 1.00 66.69 80 ALA A C 1
ATOM 631 O O . ALA A 1 80 ? -1.591 7.500 -7.122 1.00 66.69 80 ALA A O 1
ATOM 632 N N . PRO A 1 81 ? -3.441 7.293 -5.846 1.00 74.88 81 PRO A N 1
ATOM 633 C CA . PRO A 1 81 ? -4.166 6.490 -6.808 1.00 74.88 81 PRO A CA 1
ATOM 634 C C . PRO A 1 81 ? -4.348 7.270 -8.108 1.00 74.88 81 PRO A C 1
ATOM 636 O O . PRO A 1 81 ? -4.670 8.458 -8.100 1.00 74.88 81 PRO A O 1
ATOM 639 N N . GLY A 1 82 ? -4.188 6.585 -9.234 1.00 63.22 82 GLY A N 1
ATOM 640 C CA . GLY A 1 82 ? -4.628 7.111 -10.518 1.00 63.22 82 GLY A CA 1
ATOM 641 C C . GLY A 1 82 ? -6.142 6.955 -10.626 1.00 63.22 82 GLY A C 1
ATOM 642 O O . GLY A 1 82 ? -6.668 5.892 -10.308 1.00 63.22 82 GLY A O 1
ATOM 643 N N . GLY A 1 83 ? -6.849 7.986 -11.081 1.00 61.50 83 GLY A N 1
ATOM 644 C CA . GLY A 1 83 ? -8.299 7.926 -11.291 1.00 61.50 83 GLY A CA 1
ATOM 645 C C . GLY A 1 83 ? -9.034 9.174 -10.810 1.00 61.50 83 GLY A C 1
ATOM 646 O O . GLY A 1 83 ? -8.531 9.935 -9.989 1.00 61.50 83 GLY A O 1
ATOM 647 N N . GLY A 1 84 ? -10.224 9.403 -11.368 1.00 64.50 84 GLY A N 1
ATOM 648 C CA . GLY A 1 84 ? -11.129 10.478 -10.953 1.00 64.50 84 GLY A CA 1
ATOM 649 C C . GLY A 1 84 ? -12.069 10.058 -9.816 1.00 64.50 84 GLY A C 1
ATOM 650 O O . GLY A 1 84 ? -12.080 8.902 -9.395 1.00 64.50 84 GLY A O 1
ATOM 651 N N . GLY A 1 85 ? -12.902 10.993 -9.348 1.00 67.38 85 GLY A N 1
ATOM 652 C CA . GLY A 1 85 ? -13.991 10.694 -8.406 1.00 67.38 85 GLY A CA 1
ATOM 653 C C . GLY A 1 85 ? -13.568 10.563 -6.938 1.00 67.38 85 GLY A C 1
ATOM 654 O O . GLY A 1 85 ? -14.037 9.667 -6.246 1.00 67.38 85 GLY A O 1
ATOM 655 N N . GLY A 1 86 ? -12.659 11.419 -6.458 1.00 78.31 86 GLY A N 1
ATOM 656 C CA . GLY A 1 86 ? -12.293 11.493 -5.033 1.00 78.31 86 GLY A CA 1
ATOM 657 C C . GLY A 1 86 ? -11.415 10.346 -4.514 1.00 78.31 86 GLY A C 1
ATOM 658 O O . GLY A 1 86 ? -11.075 10.327 -3.334 1.00 78.31 86 GLY A O 1
ATOM 659 N N . SER A 1 87 ? -10.993 9.415 -5.377 1.00 82.44 87 SER A N 1
ATOM 660 C CA . SER A 1 87 ? -10.155 8.265 -5.008 1.00 82.44 87 SER A CA 1
ATOM 661 C C . SER A 1 87 ? -8.867 8.668 -4.297 1.00 82.44 87 SER A C 1
ATOM 663 O O . SER A 1 87 ? -8.479 8.027 -3.325 1.00 82.44 87 SER A O 1
ATOM 665 N N . SER A 1 88 ? -8.222 9.749 -4.741 1.00 84.75 88 SER A N 1
ATOM 666 C CA . SER A 1 88 ? -6.993 10.235 -4.112 1.00 84.75 88 SER A CA 1
ATOM 667 C C . SER A 1 88 ? -7.220 10.738 -2.693 1.00 84.75 88 SER A C 1
ATOM 669 O O . SER A 1 88 ? -6.417 10.439 -1.819 1.00 84.75 88 SER A O 1
ATOM 671 N N . GLU A 1 89 ? -8.335 11.422 -2.435 1.00 88.06 89 GLU A N 1
ATOM 672 C CA . GLU A 1 89 ? -8.666 11.896 -1.092 1.00 88.06 89 GLU A CA 1
ATOM 673 C C . GLU A 1 89 ? -8.999 10.731 -0.153 1.00 88.06 89 GLU A C 1
ATOM 675 O O . GLU A 1 89 ? -8.476 10.673 0.959 1.00 88.06 89 GLU A O 1
ATOM 680 N N . ARG A 1 90 ? -9.806 9.764 -0.617 1.00 90.94 90 ARG A N 1
ATOM 681 C CA . ARG A 1 90 ? -10.136 8.551 0.152 1.00 90.94 90 ARG A CA 1
ATOM 682 C C . ARG A 1 90 ? -8.880 7.760 0.507 1.00 90.94 90 ARG A C 1
ATOM 684 O O . ARG A 1 90 ? -8.719 7.346 1.649 1.00 90.94 90 ARG A O 1
ATOM 691 N N . TRP A 1 91 ? -7.965 7.601 -0.450 1.00 89.19 91 TRP A N 1
ATOM 692 C CA . TRP A 1 91 ? -6.688 6.924 -0.233 1.00 89.19 91 TRP A CA 1
ATOM 693 C C . TRP A 1 91 ? -5.793 7.649 0.765 1.00 89.19 91 TRP A C 1
ATOM 695 O O . TRP A 1 91 ? -5.271 7.012 1.676 1.00 89.19 91 TRP A O 1
ATOM 705 N N . THR A 1 92 ? -5.630 8.966 0.620 1.00 88.56 92 THR A N 1
ATOM 706 C CA . THR A 1 92 ? -4.836 9.765 1.560 1.00 88.56 92 THR A CA 1
ATOM 707 C C . THR A 1 92 ? -5.420 9.679 2.965 1.00 88.56 92 THR A C 1
ATOM 709 O O . THR A 1 92 ? -4.690 9.350 3.891 1.00 88.56 92 THR A O 1
ATOM 712 N N . ARG A 1 93 ? -6.738 9.862 3.119 1.00 91.69 93 ARG A N 1
ATOM 713 C CA . ARG A 1 93 ? -7.433 9.755 4.412 1.00 91.69 93 ARG A CA 1
ATOM 714 C C . ARG A 1 93 ? -7.255 8.378 5.052 1.00 91.69 93 ARG A C 1
ATOM 716 O O . ARG A 1 93 ? -7.027 8.283 6.255 1.00 91.69 93 ARG A O 1
ATOM 723 N N . TRP A 1 94 ? -7.343 7.326 4.243 1.00 92.56 94 TRP A N 1
ATOM 724 C CA . TRP A 1 94 ? -7.156 5.951 4.686 1.00 92.56 94 TRP A CA 1
ATOM 725 C C . TRP A 1 94 ? -5.725 5.679 5.152 1.00 92.56 94 TRP A C 1
ATOM 727 O O . TRP A 1 94 ? -5.527 5.187 6.262 1.00 92.56 94 TRP A O 1
ATOM 737 N N . LEU A 1 95 ? -4.721 6.065 4.357 1.00 90.19 95 LEU A N 1
ATOM 738 C CA . LEU A 1 95 ? -3.316 5.969 4.761 1.00 90.19 95 LEU A CA 1
ATOM 739 C C . LEU A 1 95 ? -3.047 6.760 6.043 1.00 90.19 95 LEU A C 1
ATOM 741 O O . LEU A 1 95 ? -2.433 6.236 6.967 1.00 90.19 95 LEU A O 1
ATOM 745 N N . ASP A 1 96 ? -3.562 7.983 6.127 1.00 91.00 96 ASP A N 1
ATOM 746 C CA . ASP A 1 96 ? -3.419 8.856 7.287 1.00 91.00 96 ASP A CA 1
ATOM 747 C C . ASP A 1 96 ? -3.990 8.237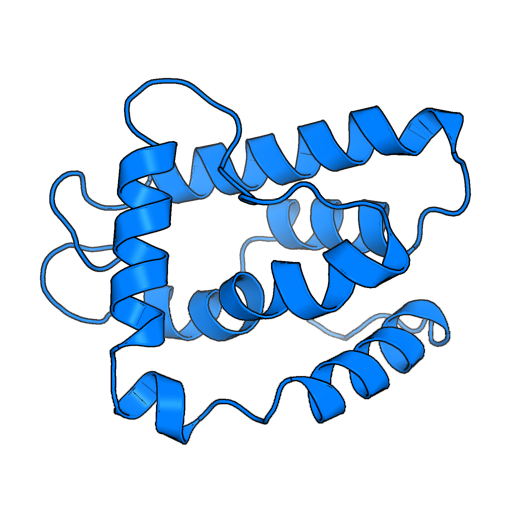 8.569 1.00 91.00 96 ASP A C 1
ATOM 749 O O . ASP A 1 96 ? -3.415 8.409 9.650 1.00 91.00 96 ASP A O 1
ATOM 753 N N . ALA A 1 97 ? -5.120 7.535 8.469 1.00 93.56 97 ALA A N 1
ATOM 754 C CA . ALA A 1 97 ? -5.730 6.847 9.599 1.00 93.56 97 ALA A CA 1
ATOM 755 C C . ALA A 1 97 ? -4.907 5.630 10.023 1.00 93.56 97 ALA A C 1
ATOM 757 O O . ALA A 1 97 ? -4.598 5.486 11.206 1.00 93.56 97 ALA A O 1
ATOM 758 N N . LEU A 1 98 ? -4.462 4.813 9.065 1.00 91.94 98 LEU A N 1
ATOM 759 C CA . LEU A 1 98 ? -3.590 3.667 9.332 1.00 91.94 98 LEU A CA 1
ATOM 760 C C . LEU A 1 98 ? -2.261 4.079 9.974 1.00 91.94 98 LEU A C 1
ATOM 762 O O . LEU A 1 98 ? -1.816 3.455 10.933 1.00 91.94 98 LEU A O 1
ATOM 766 N N . GLU A 1 99 ? -1.642 5.155 9.487 1.00 89.12 99 GLU A N 1
ATOM 767 C CA . GLU A 1 99 ? -0.398 5.697 10.040 1.00 89.12 99 GLU A CA 1
ATOM 768 C C . GLU A 1 99 ? -0.573 6.323 11.424 1.00 89.12 99 GLU A C 1
ATOM 770 O O . GLU A 1 99 ? 0.420 6.600 12.096 1.00 89.12 99 GLU A O 1
ATOM 775 N N . ARG A 1 100 ? -1.804 6.574 11.879 1.00 91.12 100 ARG A N 1
ATOM 776 C CA . ARG A 1 100 ? -2.094 7.109 13.217 1.00 91.12 100 ARG A CA 1
ATOM 777 C C . ARG A 1 100 ? -2.585 6.038 14.187 1.00 91.12 100 ARG A C 1
ATOM 779 O O . ARG A 1 100 ? -2.356 6.210 15.385 1.00 91.12 100 ARG A O 1
ATOM 786 N N . ASP A 1 101 ? -3.160 4.946 13.690 1.00 92.31 101 ASP A N 1
ATOM 787 C CA . ASP A 1 101 ? -3.739 3.874 14.497 1.00 92.31 101 ASP A CA 1
ATOM 788 C C . ASP A 1 101 ? -2.675 3.131 15.346 1.00 92.31 101 ASP A C 1
ATOM 790 O O . ASP A 1 101 ? -1.659 2.658 14.819 1.00 92.31 101 ASP A O 1
ATOM 794 N N . PRO A 1 102 ? -2.866 3.021 16.676 1.00 90.38 102 PRO A N 1
ATOM 795 C CA . PRO A 1 102 ? -1.885 2.406 17.569 1.00 90.38 102 PRO A CA 1
ATOM 796 C C . PRO A 1 102 ? -1.733 0.892 17.361 1.00 90.38 102 PRO A C 1
ATOM 798 O O . PRO A 1 102 ? -0.640 0.365 17.568 1.00 90.38 102 PRO A O 1
ATOM 801 N N . HIS A 1 103 ? -2.784 0.187 16.936 1.00 89.81 103 HIS A N 1
ATOM 802 C CA . HIS A 1 103 ? -2.736 -1.254 16.683 1.00 89.81 103 HIS A CA 1
ATOM 803 C C . HIS A 1 103 ? -1.985 -1.559 15.387 1.00 89.81 103 HIS A C 1
ATOM 805 O O . HIS A 1 103 ? -1.176 -2.490 15.339 1.00 89.81 103 HIS A O 1
ATOM 811 N N . VAL A 1 104 ? -2.188 -0.736 14.355 1.00 88.88 104 VAL A N 1
ATOM 812 C CA . VAL A 1 104 ? -1.417 -0.826 13.108 1.00 88.88 104 VAL A CA 1
ATOM 813 C C . VAL A 1 104 ? 0.059 -0.551 13.389 1.00 88.88 104 VAL A C 1
ATOM 815 O O . VAL A 1 104 ? 0.910 -1.364 13.039 1.00 88.88 104 VAL A O 1
ATOM 818 N N . LYS A 1 105 ? 0.387 0.524 14.115 1.00 87.12 105 LYS A N 1
ATOM 819 C CA . LYS A 1 105 ? 1.781 0.831 14.491 1.00 87.12 105 LYS A CA 1
ATOM 820 C C . LYS A 1 105 ? 2.459 -0.296 15.259 1.00 87.12 105 LYS A C 1
ATOM 822 O O . LYS A 1 105 ? 3.592 -0.642 14.947 1.00 87.12 105 LYS A O 1
ATOM 827 N N . ALA A 1 106 ? 1.769 -0.883 16.235 1.00 88.12 106 ALA A N 1
ATOM 828 C CA . ALA A 1 106 ? 2.319 -1.953 17.064 1.00 88.12 106 ALA A CA 1
ATOM 829 C C . ALA A 1 106 ? 2.633 -3.245 16.285 1.00 88.12 106 ALA A C 1
ATOM 831 O O . ALA A 1 106 ? 3.331 -4.113 16.804 1.00 88.12 106 ALA A O 1
ATOM 832 N N . THR A 1 107 ? 2.127 -3.386 15.055 1.00 85.88 107 THR A N 1
ATOM 833 C CA . THR A 1 107 ? 2.317 -4.576 14.208 1.00 85.88 107 THR A CA 1
ATOM 834 C C . THR A 1 107 ? 3.219 -4.323 12.999 1.00 85.88 107 THR A C 1
ATOM 836 O O . THR A 1 107 ? 3.494 -5.245 12.228 1.00 85.88 107 THR A O 1
ATOM 839 N N . MET A 1 108 ? 3.720 -3.095 12.837 1.00 81.31 108 MET A N 1
ATOM 840 C CA . MET A 1 108 ? 4.611 -2.720 11.747 1.00 81.31 108 MET A CA 1
ATOM 841 C C . MET A 1 108 ? 6.063 -2.679 12.229 1.00 81.31 108 MET A C 1
ATOM 843 O O . MET A 1 108 ? 6.402 -2.015 13.202 1.00 81.31 108 MET A O 1
ATOM 847 N N . SER A 1 109 ? 6.940 -3.377 11.511 1.00 80.06 109 SER A N 1
ATOM 848 C CA . SER A 1 109 ? 8.390 -3.211 11.611 1.00 80.06 109 SER A CA 1
ATOM 849 C C . SER A 1 109 ? 8.838 -1.825 11.138 1.00 80.06 109 SER A C 1
ATOM 851 O O . SER A 1 109 ? 8.084 -1.113 10.471 1.00 80.06 109 SER A O 1
ATOM 853 N N . ALA A 1 110 ? 10.077 -1.466 11.466 1.00 77.06 110 ALA A N 1
ATOM 854 C CA . ALA A 1 110 ? 10.711 -0.246 10.988 1.00 77.06 110 ALA A CA 1
ATOM 855 C C . ALA A 1 110 ? 11.037 -0.312 9.478 1.00 77.06 110 ALA A C 1
ATOM 857 O O . ALA A 1 110 ? 11.104 -1.389 8.878 1.00 77.06 110 ALA A O 1
ATOM 858 N N . ASP A 1 111 ? 11.177 0.863 8.855 1.00 72.19 111 ASP A N 1
ATOM 859 C CA . ASP A 1 111 ? 11.328 1.019 7.401 1.00 72.19 111 ASP A CA 1
ATOM 860 C C . ASP A 1 111 ? 12.606 0.373 6.837 1.00 72.19 111 ASP A C 1
ATOM 862 O O . ASP A 1 111 ? 12.605 -0.132 5.712 1.00 72.19 111 ASP A O 1
ATOM 866 N N . ASP A 1 112 ? 13.676 0.340 7.627 1.00 70.81 112 ASP A N 1
ATOM 867 C CA . ASP A 1 112 ? 14.942 -0.331 7.326 1.00 70.81 112 ASP A CA 1
ATOM 868 C C . ASP A 1 112 ? 14.755 -1.839 7.101 1.00 70.81 112 ASP A C 1
ATOM 870 O O . ASP A 1 112 ? 15.176 -2.369 6.072 1.00 70.81 112 ASP A O 1
ATOM 874 N N . LEU A 1 113 ? 14.007 -2.516 7.977 1.00 71.31 113 LEU A N 1
ATOM 875 C CA . LEU A 1 113 ? 13.725 -3.948 7.830 1.00 71.31 113 LEU A CA 1
ATOM 876 C C . LEU A 1 113 ? 12.920 -4.257 6.551 1.00 71.31 113 LEU A C 1
ATOM 878 O O . LEU A 1 113 ? 13.066 -5.321 5.936 1.00 71.31 113 LEU A O 1
ATOM 882 N N . TYR A 1 114 ? 12.069 -3.326 6.111 1.00 71.69 114 TYR A N 1
ATOM 883 C CA . TYR A 1 114 ? 11.334 -3.470 4.852 1.00 71.69 114 TYR A CA 1
ATOM 884 C C . TYR A 1 114 ? 12.199 -3.229 3.622 1.00 71.69 114 TYR A C 1
ATOM 886 O O . TYR A 1 114 ? 11.976 -3.882 2.598 1.00 71.69 114 TYR A O 1
ATOM 894 N N . ALA A 1 115 ? 13.182 -2.333 3.710 1.00 69.50 115 ALA A N 1
ATOM 895 C CA . ALA A 1 115 ? 14.156 -2.158 2.647 1.00 69.50 115 ALA A CA 1
ATOM 896 C C . ALA A 1 115 ? 14.953 -3.453 2.435 1.00 69.50 115 ALA A C 1
ATOM 898 O O . ALA A 1 115 ? 15.046 -3.896 1.293 1.00 69.50 115 ALA A O 1
ATOM 899 N N . ASP A 1 116 ? 15.417 -4.111 3.495 1.00 69.69 116 ASP A N 1
ATOM 900 C CA . ASP A 1 116 ? 16.148 -5.382 3.384 1.00 69.69 116 ASP A CA 1
ATOM 901 C C . ASP A 1 116 ? 15.272 -6.500 2.790 1.00 69.69 116 ASP A C 1
ATOM 903 O O . ASP A 1 116 ? 15.688 -7.265 1.915 1.00 69.69 116 ASP A O 1
ATOM 907 N N . THR A 1 117 ? 13.999 -6.553 3.196 1.00 68.44 117 THR A N 1
ATOM 908 C CA . THR A 1 117 ? 13.032 -7.525 2.660 1.00 68.44 117 THR A CA 1
ATOM 909 C C . THR A 1 117 ? 12.762 -7.307 1.166 1.00 68.44 117 THR A C 1
ATOM 911 O O . THR A 1 117 ? 12.552 -8.267 0.421 1.00 68.44 117 THR A O 1
ATOM 914 N N . ALA A 1 118 ? 12.781 -6.060 0.687 1.00 70.31 118 ALA A N 1
ATOM 915 C CA . ALA A 1 118 ? 12.584 -5.762 -0.729 1.00 70.31 118 ALA A CA 1
ATOM 916 C C . ALA A 1 118 ? 13.667 -6.394 -1.613 1.00 70.31 118 ALA A C 1
ATOM 918 O O . ALA A 1 118 ? 13.355 -6.883 -2.701 1.00 70.31 118 ALA A O 1
ATOM 919 N N . ASP A 1 119 ? 14.914 -6.434 -1.142 1.00 70.81 119 ASP A N 1
ATOM 920 C CA . ASP A 1 119 ? 16.013 -7.035 -1.896 1.00 70.81 119 ASP A CA 1
ATOM 921 C C . ASP A 1 119 ? 15.850 -8.557 -1.992 1.00 70.81 119 ASP A C 1
ATOM 923 O O . ASP A 1 119 ? 16.081 -9.132 -3.057 1.00 70.81 119 ASP A O 1
ATOM 927 N N . LEU A 1 120 ? 15.325 -9.211 -0.949 1.00 72.38 120 LEU A N 1
ATOM 928 C CA . LEU A 1 120 ? 14.923 -10.621 -1.026 1.00 72.38 120 LEU A CA 1
ATOM 929 C C . LEU A 1 120 ? 13.812 -10.850 -2.062 1.00 72.38 120 LEU A C 1
ATOM 931 O O . LEU A 1 120 ? 13.888 -11.800 -2.836 1.00 72.38 120 LEU A O 1
ATOM 935 N N . LEU A 1 121 ? 12.797 -9.982 -2.122 1.00 69.62 121 LEU A N 1
ATOM 936 C CA . LEU A 1 121 ? 11.680 -10.112 -3.074 1.00 69.62 121 LEU A CA 1
ATOM 937 C C . LEU A 1 121 ? 12.094 -9.898 -4.539 1.00 69.62 121 LEU A C 1
ATOM 939 O O . LEU A 1 121 ? 11.460 -10.442 -5.453 1.00 69.62 121 LEU A O 1
ATOM 943 N N . ILE A 1 122 ? 13.132 -9.091 -4.763 1.00 73.12 122 ILE A N 1
ATOM 944 C CA . ILE A 1 122 ? 13.729 -8.854 -6.081 1.00 73.12 122 ILE A CA 1
ATOM 945 C C . ILE A 1 122 ? 14.617 -10.036 -6.482 1.00 73.12 122 ILE A C 1
ATOM 947 O O . ILE A 1 122 ? 14.524 -10.503 -7.617 1.00 73.12 122 ILE A O 1
ATOM 951 N N . ASN A 1 123 ? 15.443 -10.529 -5.555 1.00 69.44 123 ASN A N 1
ATOM 952 C CA . ASN A 1 123 ? 16.479 -11.522 -5.837 1.00 69.44 123 ASN A CA 1
ATOM 953 C C . ASN A 1 123 ? 15.993 -12.976 -5.739 1.00 69.44 123 ASN A C 1
ATOM 955 O O . ASN A 1 123 ? 16.640 -13.864 -6.290 1.00 69.44 123 ASN A O 1
ATOM 959 N N . ASN A 1 124 ? 14.860 -13.238 -5.076 1.00 67.75 124 ASN A N 1
ATOM 960 C CA . ASN A 1 124 ? 14.261 -14.566 -4.989 1.00 67.75 124 ASN A CA 1
ATOM 961 C C . ASN A 1 124 ? 12.987 -14.664 -5.859 1.00 67.75 124 ASN A C 1
ATOM 963 O O . ASN A 1 124 ? 11.913 -14.207 -5.452 1.00 67.75 124 ASN A O 1
ATOM 967 N N . PRO A 1 125 ? 13.064 -15.265 -7.062 1.00 56.00 125 PRO A N 1
ATOM 968 C CA . PRO A 1 125 ? 11.921 -15.411 -7.959 1.00 56.00 125 PRO A CA 1
ATOM 969 C C . PRO A 1 125 ? 10.951 -16.524 -7.542 1.00 56.00 125 PRO A C 1
ATOM 971 O O . PRO A 1 125 ? 9.933 -16.686 -8.220 1.00 56.00 125 PRO A O 1
ATOM 974 N N . ALA A 1 126 ? 11.239 -17.282 -6.474 1.00 51.50 126 ALA A N 1
ATOM 975 C CA . ALA A 1 126 ? 10.375 -18.367 -6.022 1.00 51.50 126 ALA A CA 1
ATOM 976 C C . ALA A 1 126 ? 8.923 -17.876 -5.846 1.00 51.50 126 ALA A C 1
ATOM 978 O O . ALA A 1 126 ? 8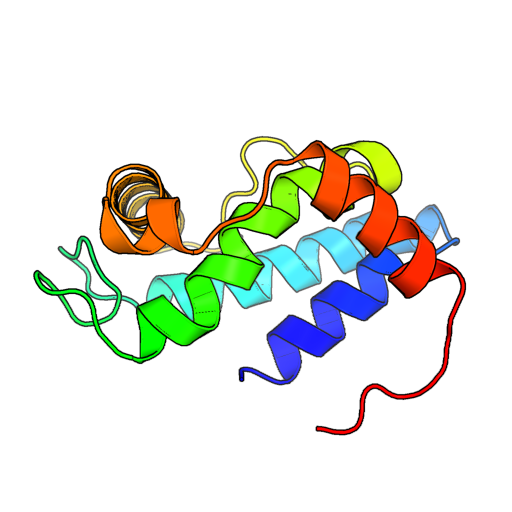.701 -16.766 -5.345 1.00 51.50 126 ALA A O 1
ATOM 979 N N . PRO A 1 127 ? 7.924 -18.663 -6.285 1.00 47.38 127 PRO A N 1
ATOM 980 C CA . PRO A 1 127 ? 6.532 -18.302 -6.093 1.00 47.38 127 PRO A CA 1
ATOM 981 C C . PRO A 1 127 ? 6.272 -18.256 -4.590 1.00 47.38 127 PRO A C 1
ATOM 983 O O . PRO A 1 127 ? 6.483 -19.246 -3.893 1.00 47.38 127 PRO A O 1
ATOM 986 N N . VAL A 1 128 ? 5.833 -17.103 -4.087 1.00 49.12 128 VAL A N 1
ATOM 987 C CA . VAL A 1 128 ? 5.182 -17.051 -2.778 1.00 49.12 128 VAL A CA 1
ATOM 988 C C . VAL A 1 128 ? 3.943 -17.940 -2.923 1.00 49.12 128 VAL A C 1
ATOM 990 O O . VAL A 1 128 ? 3.097 -17.613 -3.762 1.00 49.12 128 VAL A O 1
ATOM 993 N N . PRO A 1 129 ? 3.845 -19.084 -2.221 1.00 42.31 129 PRO A N 1
ATOM 994 C CA . PRO A 1 129 ? 2.627 -19.874 -2.253 1.00 42.31 129 PRO A CA 1
ATOM 995 C C . PRO A 1 129 ? 1.519 -19.003 -1.657 1.00 42.31 129 PRO A C 1
ATOM 997 O O . PRO A 1 129 ? 1.684 -18.476 -0.554 1.00 42.31 129 PRO A O 1
ATOM 1000 N N . LEU A 1 130 ? 0.453 -18.788 -2.429 1.00 41.00 130 LEU A N 1
ATOM 1001 C CA . LEU A 1 130 ? -0.779 -18.156 -1.956 1.00 41.00 130 LEU A CA 1
ATOM 1002 C C . LEU A 1 130 ? -1.615 -19.157 -1.161 1.00 41.00 130 LEU A C 1
ATOM 1004 O O . LEU A 1 130 ? -1.632 -20.342 -1.566 1.00 41.00 130 LEU A O 1
#